Protein AF-A0A1Y5I0D6-F1 (afdb_monomer)

Organism: Oleispira antarctica (NCBI:txid188908)

Radius of gyration: 20.96 Å; Cα contacts (8 Å, |Δi|>4): 98; chains: 1; bounding box: 54×26×76 Å

Mean predicted aligned error: 6.93 Å

Nearest PDB structures (foldseek):
  7x0n-assembly1_A  TM=5.472E-01  e=2.172E+00  Acetivibrio thermocellus
  5zyo-assembly2_D  TM=4.426E-01  e=4.126E+00  Escherichia coli K-12
  3cg3-assembly1_A  TM=4.071E-01  e=2.993E+00  Pyrococcus horikoshii

InterPro domains:
  IPR006076 FAD dependent oxidoreductase [PF01266] (9-131)
  IPR036188 FAD/NAD(P)-binding domain superfamily [G3DSA:3.50.50.60] (10-106)
  IPR036188 FAD/NAD(P)-binding domain superfamily [SSF51905] (9-118)

Sequence (141 aa):
MKSNSSVSKVAIIGGGLVGRLLAWRLIKQHSNMDNGISFSVNVFEKGSLSPPSSQNDKAAAFTAAAMISPMSELVASELEIYQLGQTSLTLWPHWLEQLDCPQHYHQQGSLVLAHPNDIGELQQFQRDLNHKLSYKLNAQT

Solvent-accessible surface area (backbone atoms only — not comparable to full-atom values): 8968 Å² total; per-residue (Å²): 134,83,80,83,62,62,68,49,76,45,80,37,84,39,56,39,62,67,40,48,49,50,51,52,49,54,55,58,54,49,78,74,50,96,74,74,66,43,80,45,79,44,77,43,48,97,60,65,88,74,65,59,93,87,55,83,88,62,54,67,70,81,72,54,87,78,82,84,49,57,70,69,48,36,60,81,49,52,70,66,59,35,53,52,45,58,52,45,66,67,47,46,61,64,50,25,53,75,65,78,44,55,88,79,64,84,91,84,78,81,85,89,83,66,56,88,87,38,47,68,56,52,52,49,52,52,51,49,35,51,55,60,52,50,53,55,63,67,73,75,112

Secondary structure (DSSP, 8-state):
------EEEEEEE--SHHHHHHHHHHHHHHTT--SS-EEEEEEE-SS-SS--TT-S---GGGT------HHHHHHHS-HHHHHHHHHHHHHHHHHHHHTT-GGG-----------GGGHHHHHHHHHHHHHHHHHHHHT--

Foldseek 3Di:
DDPPQDEAEAEAEALDPVSVVVQVCVVVVVVVDPPSHHYDYHYDYPDDNDDDPPDPPDDVNVVDPPDDALLQVCLVDAVVVSVVSVVCVVCVCVVCVVVVHNVVDDDPHDDDDDDPVCVVVVVVSVVSSCVRVVVVVVVVD

Structure (mmCIF, N/CA/C/O backbone):
data_AF-A0A1Y5I0D6-F1
#
_entry.id   AF-A0A1Y5I0D6-F1
#
loop_
_atom_site.group_PDB
_atom_site.id
_atom_site.type_symbol
_atom_site.label_atom_id
_atom_site.label_alt_id
_atom_site.label_comp_id
_atom_site.label_asym_id
_atom_site.label_entity_id
_atom_site.label_seq_id
_atom_site.pdbx_PDB_ins_code
_atom_site.Cartn_x
_atom_site.Cartn_y
_atom_site.Cartn_z
_atom_site.occupancy
_atom_site.B_iso_or_equiv
_atom_site.auth_seq_id
_atom_site.auth_comp_id
_atom_site.auth_asym_id
_atom_site.auth_atom_id
_atom_site.pdbx_PDB_model_num
ATOM 1 N N . MET A 1 1 ? 9.593 -6.039 -45.942 1.00 38.25 1 MET A N 1
ATOM 2 C CA . MET A 1 1 ? 8.765 -5.043 -45.226 1.00 38.25 1 MET A CA 1
ATOM 3 C C . MET A 1 1 ? 9.236 -5.015 -43.779 1.00 38.25 1 MET A C 1
ATOM 5 O O . MET A 1 1 ? 9.119 -6.035 -43.118 1.00 38.25 1 MET A O 1
ATOM 9 N N . LYS A 1 2 ? 9.874 -3.933 -43.311 1.00 42.56 2 LYS A N 1
ATOM 10 C CA . LYS A 1 2 ? 10.240 -3.789 -41.891 1.00 42.56 2 LYS A CA 1
ATOM 11 C C . LYS A 1 2 ? 8.991 -3.299 -41.159 1.00 42.56 2 LYS A C 1
ATOM 13 O O . LYS A 1 2 ? 8.538 -2.195 -41.446 1.00 42.56 2 LYS A O 1
ATOM 18 N N . SER A 1 3 ? 8.403 -4.116 -40.288 1.00 53.47 3 SER A N 1
ATOM 19 C CA . SER A 1 3 ? 7.368 -3.638 -39.371 1.00 53.47 3 SER A CA 1
ATOM 20 C C . SER A 1 3 ? 8.017 -2.607 -38.448 1.00 53.47 3 SER A C 1
ATOM 22 O O . SER A 1 3 ? 8.933 -2.939 -37.697 1.00 53.47 3 SER A O 1
ATOM 24 N N . ASN A 1 4 ? 7.604 -1.344 -38.541 1.00 51.91 4 ASN A N 1
ATOM 25 C CA . ASN A 1 4 ? 7.997 -0.319 -37.578 1.00 51.91 4 ASN A CA 1
ATOM 26 C C . ASN A 1 4 ? 7.250 -0.594 -36.269 1.00 51.91 4 ASN A C 1
ATOM 28 O O . ASN A 1 4 ? 6.201 -0.011 -36.009 1.00 51.91 4 ASN A O 1
ATOM 32 N N . SER A 1 5 ? 7.767 -1.515 -35.462 1.00 61.25 5 SER A N 1
ATOM 33 C CA . SER A 1 5 ? 7.298 -1.716 -34.095 1.00 61.25 5 SER A CA 1
ATOM 34 C C . SER A 1 5 ? 7.753 -0.503 -33.280 1.00 61.25 5 SER A C 1
ATOM 36 O O . SER A 1 5 ? 8.945 -0.333 -33.017 1.00 61.25 5 SER A O 1
ATOM 38 N N . SER A 1 6 ? 6.836 0.402 -32.940 1.00 69.88 6 SER A N 1
ATOM 39 C CA . SER A 1 6 ? 7.161 1.571 -32.121 1.00 69.88 6 SER A CA 1
ATOM 40 C C . SER A 1 6 ? 7.402 1.133 -30.677 1.00 69.88 6 SER A C 1
ATOM 42 O O . SER A 1 6 ? 6.499 0.601 -30.029 1.00 69.88 6 SER A O 1
ATOM 44 N N . VAL A 1 7 ? 8.615 1.361 -30.167 1.00 80.00 7 VAL A N 1
ATOM 45 C CA . VAL A 1 7 ? 8.943 1.099 -28.762 1.00 80.00 7 VAL A CA 1
ATOM 46 C C . VAL A 1 7 ? 8.484 2.280 -27.910 1.00 80.00 7 VAL A C 1
ATOM 48 O O . VAL A 1 7 ? 9.046 3.373 -28.010 1.00 80.00 7 VAL A O 1
ATOM 51 N N . SER A 1 8 ? 7.504 2.058 -27.038 1.00 85.50 8 SER A N 1
ATOM 52 C CA . SER A 1 8 ? 7.074 3.039 -26.043 1.00 85.50 8 SER A CA 1
ATOM 53 C C . SER A 1 8 ? 8.038 3.035 -24.859 1.00 85.50 8 SER A C 1
ATOM 55 O O . SER A 1 8 ? 8.219 2.026 -24.176 1.00 85.50 8 SER A O 1
ATOM 57 N N . LYS A 1 9 ? 8.680 4.179 -24.612 1.00 91.44 9 LYS A N 1
ATOM 58 C CA . LYS A 1 9 ? 9.624 4.361 -23.504 1.00 91.44 9 LYS A CA 1
ATOM 59 C C . LYS A 1 9 ? 8.916 4.994 -22.311 1.00 91.44 9 LYS A C 1
ATOM 61 O O . LYS A 1 9 ? 8.333 6.065 -22.441 1.00 91.44 9 LYS A O 1
ATOM 66 N N . VAL A 1 10 ? 9.012 4.352 -21.152 1.00 94.00 10 VAL A N 1
ATOM 67 C CA . VAL A 1 10 ? 8.464 4.832 -19.880 1.00 94.00 10 VAL A CA 1
ATOM 68 C C . VAL A 1 10 ? 9.621 5.130 -18.935 1.00 94.00 10 VAL A C 1
ATOM 70 O O . VAL A 1 10 ? 10.460 4.265 -18.679 1.00 94.00 10 VAL A O 1
ATOM 73 N N . ALA A 1 11 ? 9.663 6.354 -18.416 1.00 96.81 11 ALA A N 1
ATOM 74 C CA . ALA A 1 11 ? 10.588 6.762 -17.367 1.00 96.81 11 ALA A CA 1
ATOM 75 C C . ALA A 1 11 ? 9.828 6.876 -16.040 1.00 96.81 11 ALA A C 1
ATOM 77 O O . ALA A 1 11 ? 8.842 7.604 -15.949 1.00 96.81 11 ALA A O 1
ATOM 78 N N . ILE A 1 12 ? 10.289 6.159 -15.020 1.00 97.25 12 ILE A N 1
ATOM 79 C CA . ILE A 1 12 ? 9.757 6.202 -13.657 1.00 97.25 12 ILE A CA 1
ATOM 80 C C . ILE A 1 12 ? 10.779 6.934 -12.797 1.00 97.25 12 ILE A C 1
ATOM 82 O O . ILE A 1 12 ? 11.923 6.497 -12.690 1.00 97.25 12 ILE A O 1
ATOM 86 N N . ILE A 1 13 ? 10.371 8.045 -12.189 1.00 96.62 13 ILE A N 1
ATOM 87 C CA . ILE A 1 13 ? 11.223 8.832 -11.297 1.00 96.62 13 ILE A CA 1
ATOM 88 C C . ILE A 1 13 ? 10.885 8.455 -9.852 1.00 96.62 13 ILE A C 1
ATOM 90 O O . ILE A 1 13 ? 9.768 8.680 -9.393 1.00 96.62 13 ILE A O 1
ATOM 94 N N . GLY A 1 14 ? 11.849 7.859 -9.157 1.00 94.12 14 GLY A N 1
ATOM 95 C CA . GLY A 1 14 ? 11.721 7.286 -7.820 1.00 94.12 14 GLY A CA 1
ATOM 96 C C . GLY A 1 14 ? 11.866 5.763 -7.840 1.00 94.12 14 GLY A C 1
ATOM 97 O O . GLY A 1 14 ? 10.994 5.042 -8.316 1.00 94.12 14 GLY A O 1
ATOM 98 N N . GLY A 1 15 ? 12.954 5.261 -7.259 1.00 93.50 15 GLY A N 1
ATOM 99 C CA . GLY A 1 15 ? 13.268 3.841 -7.092 1.00 93.50 15 GLY A CA 1
ATOM 100 C C . GLY A 1 15 ? 12.878 3.282 -5.723 1.00 93.50 15 GLY A C 1
ATOM 101 O O . GLY A 1 15 ? 13.496 2.326 -5.249 1.00 93.50 15 GLY A O 1
ATOM 102 N N . GLY A 1 16 ? 11.884 3.878 -5.061 1.00 93.00 16 GLY A N 1
ATOM 103 C CA . GLY A 1 16 ? 11.266 3.329 -3.851 1.00 93.00 16 GLY A CA 1
ATOM 104 C C . GLY A 1 16 ? 10.364 2.120 -4.141 1.00 93.00 16 GLY A C 1
ATOM 105 O O . GLY A 1 16 ? 10.324 1.612 -5.263 1.00 93.00 16 GLY A O 1
ATOM 106 N N . LEU A 1 17 ? 9.601 1.673 -3.137 1.00 93.19 17 LEU A N 1
ATOM 107 C CA . LEU A 1 17 ? 8.688 0.525 -3.263 1.00 93.19 17 LEU A CA 1
ATOM 108 C C . LEU A 1 17 ? 7.697 0.693 -4.427 1.00 93.19 17 LEU A C 1
ATOM 110 O O . LEU A 1 17 ? 7.633 -0.161 -5.306 1.00 93.19 17 LEU A O 1
ATOM 114 N N . VAL A 1 18 ? 6.980 1.821 -4.471 1.00 94.88 18 VAL A N 1
ATOM 115 C CA . VAL A 1 18 ? 5.955 2.090 -5.497 1.00 94.88 18 VAL A CA 1
ATOM 116 C C . VAL A 1 18 ? 6.552 2.105 -6.903 1.00 94.88 18 VAL A C 1
ATOM 118 O O . VAL A 1 18 ? 6.020 1.451 -7.794 1.00 94.88 18 VAL A O 1
ATOM 121 N N . GLY A 1 19 ? 7.677 2.796 -7.111 1.00 96.06 19 GLY A N 1
ATOM 122 C CA . GLY A 1 19 ? 8.308 2.888 -8.430 1.00 96.06 19 GLY A CA 1
ATOM 123 C C . GLY A 1 19 ? 8.802 1.539 -8.954 1.00 96.06 19 GLY A C 1
ATOM 124 O O . GLY A 1 19 ? 8.602 1.220 -10.126 1.00 96.06 19 GLY A O 1
ATOM 125 N N . ARG A 1 20 ? 9.370 0.697 -8.079 1.00 94.94 20 ARG A N 1
ATOM 126 C CA . ARG A 1 20 ? 9.780 -0.671 -8.444 1.00 94.94 20 ARG A CA 1
ATOM 127 C C . ARG A 1 20 ? 8.595 -1.565 -8.763 1.00 94.94 20 ARG A C 1
ATOM 129 O O . ARG A 1 20 ? 8.637 -2.277 -9.762 1.00 94.94 20 ARG A O 1
ATOM 136 N N . LEU A 1 21 ? 7.545 -1.515 -7.944 1.00 95.31 21 LEU A N 1
ATOM 137 C CA . LEU A 1 21 ? 6.331 -2.288 -8.192 1.00 95.31 21 LEU A CA 1
ATOM 138 C C . LEU A 1 21 ? 5.664 -1.853 -9.494 1.00 95.31 21 LEU A C 1
ATOM 140 O O . LEU A 1 21 ? 5.293 -2.710 -10.287 1.00 95.31 21 LEU A O 1
ATOM 144 N N . LEU A 1 22 ? 5.576 -0.550 -9.767 1.00 95.75 22 LEU A N 1
ATOM 145 C CA . LEU A 1 22 ? 5.041 -0.039 -11.026 1.00 95.75 22 LEU A CA 1
ATOM 146 C C . LEU A 1 22 ? 5.855 -0.545 -12.223 1.00 95.75 22 LEU A C 1
ATOM 148 O O . LEU A 1 22 ? 5.272 -1.047 -13.183 1.00 95.75 22 LEU A O 1
ATOM 152 N N . ALA A 1 23 ? 7.187 -0.469 -12.153 1.00 95.38 23 ALA A N 1
ATOM 153 C CA . ALA A 1 23 ? 8.061 -0.974 -13.208 1.00 95.38 23 ALA A CA 1
ATOM 154 C C . ALA A 1 23 ? 7.843 -2.473 -13.459 1.00 95.38 23 ALA A C 1
ATOM 156 O O . ALA A 1 23 ? 7.628 -2.894 -14.596 1.00 95.38 23 ALA A O 1
ATOM 157 N N . TRP A 1 24 ? 7.827 -3.265 -12.385 1.00 94.81 24 TRP A N 1
ATOM 158 C CA . TRP A 1 24 ? 7.562 -4.700 -12.434 1.00 94.81 24 TRP A CA 1
ATOM 159 C C . TRP A 1 24 ? 6.187 -5.014 -13.036 1.00 94.81 24 TRP A C 1
ATOM 161 O O . TRP A 1 24 ? 6.084 -5.853 -13.933 1.00 94.81 24 TRP A O 1
ATOM 171 N N . ARG A 1 25 ? 5.132 -4.310 -12.605 1.00 93.06 25 ARG A N 1
ATOM 172 C CA . ARG A 1 25 ? 3.768 -4.499 -13.118 1.00 93.06 25 ARG A CA 1
ATOM 173 C C . ARG A 1 25 ? 3.657 -4.144 -14.595 1.00 93.06 25 ARG A C 1
ATOM 175 O O . ARG A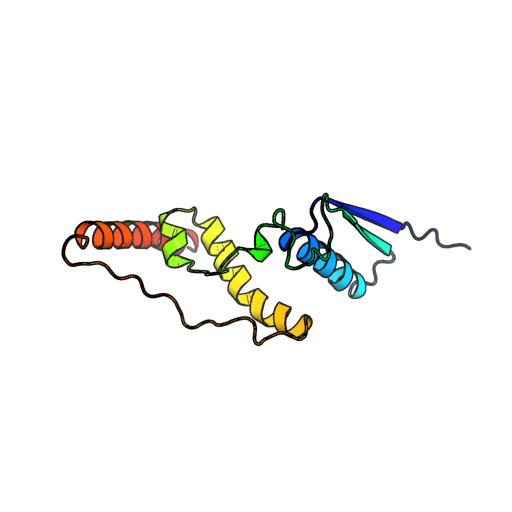 1 25 ? 3.037 -4.910 -15.327 1.00 93.06 25 ARG A O 1
ATOM 182 N N . LEU A 1 26 ? 4.262 -3.042 -15.041 1.00 91.69 26 LEU A N 1
ATOM 183 C CA . LEU A 1 26 ? 4.262 -2.646 -16.453 1.00 91.69 26 LEU A CA 1
ATOM 184 C C . LEU A 1 26 ? 4.939 -3.703 -17.328 1.00 91.69 26 LEU A C 1
ATOM 186 O O . LEU A 1 26 ? 4.363 -4.120 -18.328 1.00 91.69 26 LEU A O 1
ATOM 190 N N . ILE A 1 27 ? 6.118 -4.183 -16.922 1.00 90.94 27 ILE A N 1
ATOM 191 C CA . ILE A 1 27 ? 6.856 -5.214 -17.665 1.00 90.94 27 ILE A CA 1
ATOM 192 C C . ILE A 1 27 ? 6.053 -6.522 -17.716 1.00 90.94 27 ILE A C 1
ATOM 194 O O . ILE A 1 27 ? 5.882 -7.096 -18.789 1.00 90.94 27 ILE A O 1
ATOM 198 N N . LYS A 1 28 ? 5.510 -6.969 -16.576 1.00 88.25 28 LYS A N 1
ATOM 199 C CA . LYS A 1 28 ? 4.795 -8.249 -16.467 1.00 88.25 28 LYS A CA 1
ATOM 200 C C . LYS A 1 28 ? 3.422 -8.255 -17.140 1.00 88.25 28 LYS A C 1
ATOM 202 O O . LYS A 1 28 ? 2.999 -9.275 -17.667 1.00 88.25 28 LYS A O 1
ATOM 207 N N . GLN A 1 29 ? 2.684 -7.148 -17.100 1.00 82.00 29 GLN A N 1
ATOM 208 C CA . GLN A 1 29 ? 1.416 -7.042 -17.832 1.00 82.00 29 GLN A CA 1
ATOM 209 C C . GLN A 1 29 ? 1.668 -6.966 -19.335 1.00 82.00 29 GLN A C 1
ATOM 211 O O . GLN A 1 29 ? 0.955 -7.605 -20.103 1.00 82.00 29 GLN A O 1
ATOM 216 N N . HIS A 1 30 ? 2.710 -6.242 -19.747 1.00 81.62 30 HIS A N 1
ATOM 217 C CA . HIS A 1 30 ? 3.059 -6.136 -21.152 1.00 81.62 30 HIS A CA 1
ATOM 218 C C . HIS A 1 30 ? 3.502 -7.474 -21.756 1.00 81.62 30 HIS A C 1
ATOM 220 O O . HIS A 1 30 ? 3.051 -7.804 -22.848 1.00 81.62 30 HIS A O 1
ATOM 226 N N . SER A 1 31 ? 4.295 -8.284 -21.043 1.00 74.19 31 SER A N 1
ATOM 227 C CA . SER A 1 31 ? 4.689 -9.618 -21.527 1.00 74.19 31 SER A CA 1
ATOM 228 C C . SER A 1 31 ? 3.503 -10.547 -21.810 1.00 74.19 31 SER A C 1
ATOM 230 O O . SER A 1 31 ? 3.654 -11.522 -22.537 1.00 74.19 31 SER A O 1
ATOM 232 N N . ASN A 1 32 ? 2.329 -10.248 -21.246 1.00 70.31 32 ASN A N 1
ATOM 233 C CA . ASN A 1 32 ? 1.108 -11.032 -21.409 1.00 70.31 32 ASN A CA 1
ATOM 234 C C . ASN A 1 32 ? 0.166 -10.462 -22.488 1.00 70.31 32 ASN A C 1
ATOM 236 O O . ASN A 1 32 ? -0.913 -11.012 -22.696 1.00 70.31 32 ASN A O 1
ATOM 240 N N . MET A 1 33 ? 0.533 -9.358 -23.148 1.00 69.94 33 MET A N 1
ATOM 241 C CA . MET A 1 33 ? -0.268 -8.703 -24.184 1.00 69.94 33 MET A CA 1
ATOM 242 C C . MET A 1 33 ? 0.423 -8.817 -25.545 1.00 69.94 33 MET A C 1
ATOM 244 O O . MET A 1 33 ? 1.428 -8.155 -25.787 1.00 69.94 33 MET A O 1
ATOM 248 N N . ASP A 1 34 ? -0.157 -9.591 -26.463 1.00 71.38 34 ASP A N 1
ATOM 249 C CA . ASP A 1 34 ? 0.265 -9.616 -27.869 1.00 71.38 34 ASP A CA 1
ATOM 250 C C . ASP A 1 34 ? -0.510 -8.557 -28.669 1.00 71.38 34 ASP A C 1
ATOM 252 O O . ASP A 1 34 ? -1.500 -8.837 -29.343 1.00 71.38 34 ASP A O 1
ATOM 256 N N . ASN A 1 35 ? -0.122 -7.291 -28.500 1.00 75.06 35 ASN A N 1
ATOM 257 C CA . ASN A 1 35 ? -0.738 -6.147 -29.184 1.00 75.06 35 ASN A CA 1
ATOM 258 C C . ASN A 1 35 ? 0.215 -5.440 -30.165 1.00 75.06 35 ASN A C 1
ATOM 260 O O . ASN A 1 35 ? -0.091 -4.348 -30.643 1.00 75.06 35 ASN A O 1
ATOM 264 N N . GLY A 1 36 ? 1.376 -6.041 -30.455 1.00 73.19 36 GLY A N 1
ATOM 265 C CA . GLY A 1 36 ? 2.386 -5.504 -31.374 1.00 73.19 36 GLY A CA 1
ATOM 266 C C . GLY A 1 36 ? 3.133 -4.252 -30.888 1.00 73.19 36 GLY A C 1
ATOM 267 O O . GLY A 1 36 ? 3.974 -3.723 -31.617 1.00 73.19 36 GLY A O 1
ATOM 268 N N . ILE A 1 37 ? 2.859 -3.770 -29.673 1.00 74.62 37 ILE A N 1
ATOM 269 C CA . ILE A 1 37 ? 3.586 -2.665 -29.035 1.00 74.62 37 ILE A CA 1
ATOM 270 C C . ILE A 1 37 ? 4.763 -3.264 -28.260 1.00 74.62 37 ILE A C 1
ATOM 272 O O . ILE A 1 37 ? 4.670 -4.378 -27.769 1.00 74.62 37 ILE A O 1
ATOM 276 N N . SER A 1 38 ? 5.887 -2.562 -28.141 1.00 79.75 38 SER A N 1
ATOM 277 C CA . SER A 1 38 ? 6.984 -2.971 -27.251 1.00 79.75 38 SER A CA 1
ATOM 278 C C . SER A 1 38 ? 7.238 -1.885 -26.218 1.00 79.75 38 SER A C 1
ATOM 280 O O . SER A 1 38 ? 7.279 -0.708 -26.571 1.00 79.75 38 SER A O 1
ATOM 282 N N . PHE A 1 39 ? 7.430 -2.255 -24.953 1.00 85.00 39 PHE A N 1
ATOM 283 C CA . PHE A 1 39 ? 7.724 -1.300 -23.880 1.00 85.00 39 PHE A CA 1
ATOM 284 C C . PHE A 1 39 ? 9.179 -1.380 -23.413 1.00 85.00 39 PHE A C 1
ATOM 286 O O . PHE A 1 39 ? 9.750 -2.456 -23.268 1.00 85.00 39 PHE A O 1
ATOM 293 N N . SER A 1 40 ? 9.762 -0.221 -23.110 1.00 90.50 40 SER A N 1
ATOM 294 C CA . SER A 1 40 ? 11.027 -0.099 -22.384 1.00 90.50 40 SER A CA 1
ATOM 295 C C . SER A 1 40 ? 10.794 0.746 -21.139 1.00 90.50 40 SER A C 1
ATOM 297 O O . SER A 1 40 ? 10.427 1.916 -21.244 1.00 90.50 40 SER A O 1
ATOM 299 N N . VAL A 1 41 ? 10.987 0.154 -19.961 1.00 94.62 41 VAL A N 1
ATOM 300 C CA . VAL A 1 41 ? 10.779 0.819 -18.669 1.00 94.62 41 VAL A CA 1
ATOM 301 C C . VAL A 1 41 ? 12.130 1.111 -18.029 1.00 94.62 41 VAL A C 1
ATOM 303 O O . VAL A 1 41 ? 12.943 0.207 -17.864 1.00 94.62 41 VAL A O 1
ATOM 306 N N . ASN A 1 42 ? 12.362 2.368 -17.657 1.00 95.69 42 ASN A N 1
ATOM 307 C CA . ASN A 1 42 ? 13.580 2.818 -16.988 1.00 95.69 42 ASN A CA 1
ATOM 308 C C . ASN A 1 42 ? 13.208 3.462 -15.651 1.00 95.69 42 ASN A C 1
ATOM 310 O O . ASN A 1 42 ? 12.354 4.346 -15.616 1.00 95.69 42 ASN A O 1
ATOM 314 N N . VAL A 1 43 ? 13.844 3.026 -14.562 1.00 96.38 43 VAL A N 1
ATOM 315 C CA . VAL A 1 43 ? 13.642 3.584 -13.217 1.00 96.38 43 VAL A CA 1
ATOM 316 C C . VAL A 1 43 ? 14.851 4.434 -12.850 1.00 96.38 43 VAL A C 1
ATOM 318 O O . VAL A 1 43 ? 15.981 3.953 -12.890 1.00 96.38 43 VAL A O 1
ATOM 321 N N . PHE A 1 44 ? 14.605 5.681 -12.469 1.00 95.44 44 PHE A N 1
ATOM 322 C CA . PHE A 1 44 ? 15.617 6.637 -12.041 1.00 95.44 44 PHE A CA 1
ATOM 323 C C . PHE A 1 44 ? 15.456 6.901 -10.548 1.00 95.44 44 PHE A C 1
ATOM 325 O O . PHE A 1 44 ? 14.363 7.211 -10.086 1.00 95.44 44 PHE A O 1
ATOM 332 N N . GLU A 1 45 ? 16.539 6.795 -9.792 1.00 92.56 45 GLU A N 1
ATOM 333 C CA . GLU A 1 45 ? 16.578 7.083 -8.359 1.00 92.56 45 GLU A CA 1
ATOM 334 C C . GLU A 1 45 ? 17.698 8.090 -8.100 1.00 92.56 45 GLU A C 1
ATOM 336 O O . GLU A 1 45 ? 18.741 8.035 -8.750 1.00 92.56 45 GLU A O 1
ATOM 341 N N . LYS A 1 46 ? 17.466 9.036 -7.185 1.00 91.06 46 LYS A N 1
ATOM 342 C CA . LYS A 1 46 ? 18.481 10.014 -6.783 1.00 91.06 46 LYS A CA 1
ATOM 343 C C . LYS A 1 46 ? 19.631 9.312 -6.058 1.00 91.06 46 LYS A C 1
ATOM 345 O O . LYS A 1 46 ? 20.789 9.669 -6.259 1.00 91.06 46 LYS A O 1
ATOM 350 N N . GLY A 1 47 ? 19.297 8.358 -5.188 1.00 86.00 47 GLY A N 1
ATOM 351 C CA . GLY A 1 47 ? 20.256 7.504 -4.493 1.00 86.00 47 GLY A CA 1
ATOM 352 C C . GLY A 1 47 ? 20.602 6.222 -5.256 1.00 86.00 47 GLY A C 1
ATOM 353 O O . GLY A 1 47 ? 20.304 6.049 -6.435 1.00 86.00 47 GLY A O 1
ATOM 354 N N . SER A 1 48 ? 21.219 5.274 -4.550 1.00 87.56 48 SER A N 1
ATOM 355 C CA . SER A 1 48 ? 21.423 3.922 -5.072 1.00 87.56 48 SER A CA 1
ATOM 356 C C . SER A 1 48 ? 20.112 3.132 -5.070 1.00 87.56 48 SER A C 1
ATOM 358 O O . SER A 1 48 ? 19.365 3.158 -4.091 1.00 87.56 48 SER A O 1
ATOM 360 N N . LEU A 1 49 ? 19.866 2.352 -6.129 1.00 87.62 49 LEU A N 1
ATOM 361 C CA . LEU A 1 49 ? 18.789 1.355 -6.146 1.00 87.62 49 LEU A CA 1
ATOM 362 C C . LEU A 1 49 ? 19.075 0.162 -5.215 1.00 87.62 49 LEU A C 1
ATOM 364 O O . LEU A 1 49 ? 18.150 -0.573 -4.872 1.00 87.62 49 LEU A O 1
ATOM 368 N N . SER A 1 50 ? 20.318 -0.019 -4.789 1.00 86.88 50 SER A N 1
ATOM 369 C CA . SER A 1 50 ? 20.730 -1.025 -3.812 1.00 86.88 50 SER A CA 1
ATOM 370 C C . SER A 1 50 ? 21.615 -0.330 -2.779 1.00 86.88 50 SER A C 1
ATOM 372 O O . SER A 1 50 ? 22.840 -0.464 -2.827 1.00 86.88 50 SER A O 1
ATOM 374 N N . PRO A 1 51 ? 21.030 0.519 -1.913 1.00 85.69 51 PRO A N 1
ATOM 375 C CA . PRO A 1 51 ? 21.810 1.270 -0.943 1.00 85.69 51 PRO A CA 1
ATOM 376 C C . PRO A 1 51 ? 22.421 0.301 0.083 1.00 85.69 51 PRO A C 1
ATOM 378 O O . PRO A 1 51 ? 21.728 -0.617 0.536 1.00 85.69 51 PRO A O 1
ATOM 381 N N . PRO A 1 52 ? 23.697 0.473 0.472 1.00 86.19 52 PRO A N 1
ATOM 382 C CA . PRO A 1 52 ? 24.303 -0.343 1.514 1.00 86.19 52 PRO A CA 1
ATOM 383 C C . PRO A 1 52 ? 23.592 -0.131 2.856 1.00 86.19 52 PRO A C 1
ATOM 385 O O . PRO A 1 52 ? 22.933 0.887 3.095 1.00 86.19 52 PRO A O 1
ATOM 388 N N . SER A 1 53 ? 23.748 -1.088 3.773 1.00 82.38 53 SER A N 1
ATOM 389 C CA . SER A 1 53 ? 23.139 -1.016 5.106 1.00 82.38 53 SER A CA 1
ATOM 390 C C . SER A 1 53 ? 23.553 0.242 5.880 1.00 82.38 53 SER A C 1
ATOM 392 O O . SER A 1 53 ? 22.720 0.780 6.606 1.00 82.38 53 SER A O 1
ATOM 394 N N . SER A 1 54 ? 24.773 0.738 5.656 1.00 84.75 54 SER A N 1
ATOM 395 C CA . SER A 1 54 ? 25.369 1.921 6.289 1.00 84.75 54 SER A CA 1
ATOM 396 C C . SER A 1 54 ? 24.887 3.277 5.758 1.00 84.75 54 SER A C 1
ATOM 398 O O . SER A 1 54 ? 25.211 4.301 6.353 1.00 84.75 54 SER A O 1
ATOM 400 N N . GLN A 1 55 ? 24.151 3.327 4.644 1.00 83.31 55 GLN A N 1
ATOM 401 C CA . GLN A 1 55 ? 23.656 4.591 4.091 1.00 83.31 55 GLN A CA 1
ATOM 402 C C . GLN A 1 55 ? 22.468 5.108 4.914 1.00 83.31 55 GLN A C 1
ATOM 404 O O . GLN A 1 55 ? 21.528 4.362 5.143 1.00 83.31 55 GLN A O 1
ATOM 409 N N . ASN A 1 56 ? 22.458 6.382 5.310 1.00 77.88 56 ASN A N 1
ATOM 410 C CA . ASN A 1 56 ? 21.353 6.945 6.103 1.00 77.88 56 ASN A CA 1
ATOM 411 C C . ASN A 1 56 ? 20.178 7.437 5.238 1.00 77.88 56 ASN A C 1
ATOM 413 O O . ASN A 1 56 ? 19.020 7.267 5.611 1.00 77.88 56 ASN A O 1
ATOM 417 N N . ASP A 1 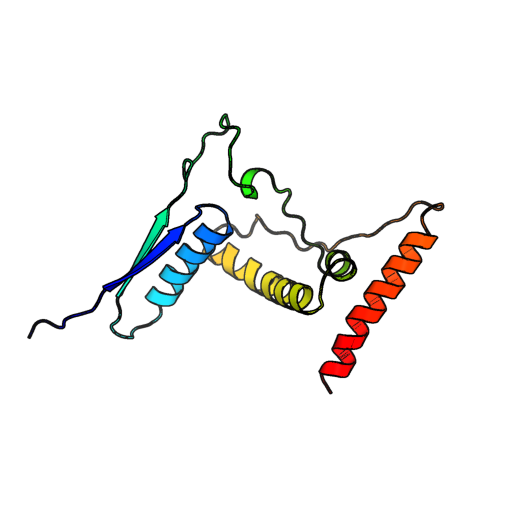57 ? 20.461 7.957 4.043 1.00 78.62 57 ASP A N 1
ATOM 418 C CA . ASP A 1 57 ? 19.445 8.493 3.130 1.00 78.62 57 ASP A CA 1
ATOM 419 C C . ASP A 1 57 ? 18.870 7.382 2.236 1.00 78.62 57 ASP A C 1
ATOM 421 O O . ASP A 1 57 ? 19.187 7.289 1.045 1.00 78.62 57 ASP A O 1
ATOM 425 N N . LYS A 1 58 ? 18.072 6.480 2.820 1.00 83.31 58 LYS A N 1
ATOM 426 C CA . LYS A 1 58 ? 17.351 5.421 2.086 1.00 83.31 58 LYS A CA 1
ATOM 427 C C . LYS A 1 58 ? 15.901 5.824 1.820 1.00 83.31 58 LYS A C 1
ATOM 429 O O . LYS A 1 58 ? 15.327 6.653 2.520 1.00 83.31 58 LYS A O 1
ATOM 434 N N . ALA A 1 59 ? 15.282 5.195 0.820 1.00 87.69 59 ALA A N 1
ATOM 435 C CA . ALA A 1 59 ? 13.852 5.358 0.568 1.00 87.69 59 ALA A CA 1
ATOM 436 C C . ALA A 1 59 ? 13.020 4.927 1.792 1.00 87.69 59 ALA A C 1
ATOM 438 O O . ALA A 1 59 ? 13.393 3.985 2.490 1.00 87.69 59 ALA A O 1
ATOM 439 N N . ALA A 1 60 ? 11.852 5.545 1.992 1.00 89.81 60 ALA A N 1
ATOM 440 C CA . ALA A 1 60 ? 10.976 5.295 3.146 1.00 89.81 60 ALA A CA 1
ATOM 441 C C . ALA A 1 60 ? 10.655 3.804 3.382 1.00 89.81 60 ALA A C 1
ATOM 443 O O . ALA A 1 60 ? 10.513 3.368 4.521 1.00 89.81 60 ALA A O 1
ATOM 444 N N . ALA A 1 61 ? 10.614 3.005 2.313 1.00 88.56 61 ALA A N 1
ATOM 445 C CA . ALA A 1 61 ? 10.379 1.564 2.377 1.00 88.56 61 ALA A CA 1
ATOM 446 C C . ALA A 1 61 ? 11.422 0.783 3.202 1.00 88.56 61 ALA A C 1
ATOM 448 O O . ALA A 1 61 ? 11.103 -0.291 3.691 1.00 88.56 61 ALA A O 1
ATOM 449 N N . PHE A 1 62 ? 12.643 1.303 3.375 1.00 87.12 62 PHE A N 1
ATOM 450 C CA . PHE A 1 62 ? 13.677 0.665 4.204 1.00 87.12 62 PHE A CA 1
ATOM 451 C C . PHE A 1 62 ? 13.493 0.913 5.708 1.00 87.12 62 PHE A C 1
ATOM 453 O O . PHE A 1 62 ? 14.113 0.219 6.509 1.00 87.12 62 PHE A O 1
ATOM 460 N N . THR A 1 63 ? 12.673 1.898 6.082 1.00 87.19 63 THR A N 1
ATOM 461 C CA . THR A 1 63 ? 12.424 2.288 7.481 1.00 87.19 63 THR A CA 1
ATOM 462 C C . THR A 1 63 ? 11.011 1.919 7.931 1.00 87.19 63 THR A C 1
ATOM 464 O O . THR A 1 63 ? 10.757 1.769 9.123 1.00 87.19 63 THR A O 1
ATOM 467 N N . ALA A 1 64 ? 10.073 1.784 6.992 1.00 86.81 64 ALA A N 1
ATOM 468 C CA . ALA A 1 64 ? 8.686 1.474 7.294 1.00 86.81 64 ALA A CA 1
ATOM 469 C C . ALA A 1 64 ? 8.545 0.111 7.992 1.00 86.81 64 ALA A C 1
ATOM 471 O O . ALA A 1 64 ? 9.020 -0.904 7.493 1.00 86.81 64 ALA A O 1
ATOM 472 N N . ALA A 1 65 ? 7.796 0.082 9.097 1.00 87.94 65 ALA A N 1
ATOM 473 C CA . ALA A 1 65 ? 7.385 -1.161 9.754 1.00 87.94 65 ALA A CA 1
ATOM 474 C C . ALA A 1 65 ? 6.343 -1.958 8.938 1.00 87.94 65 ALA A C 1
ATOM 476 O O . ALA A 1 65 ? 6.094 -3.120 9.235 1.00 87.94 65 ALA A O 1
ATOM 477 N N . ALA A 1 66 ? 5.740 -1.325 7.920 1.00 88.69 66 ALA A N 1
ATOM 478 C CA . ALA A 1 66 ? 4.783 -1.921 6.983 1.00 88.69 66 ALA A CA 1
ATOM 479 C C . ALA A 1 66 ? 3.522 -2.536 7.632 1.00 88.69 66 ALA A C 1
ATOM 481 O O . ALA A 1 66 ? 2.958 -3.496 7.110 1.00 88.69 66 ALA A O 1
ATOM 482 N N . MET A 1 67 ? 3.050 -1.968 8.749 1.00 93.06 67 MET A N 1
ATOM 483 C CA . MET A 1 67 ? 1.755 -2.333 9.333 1.00 93.06 67 MET A CA 1
ATOM 484 C C . MET A 1 67 ? 0.609 -1.800 8.465 1.00 93.06 67 MET A C 1
ATOM 486 O O . MET A 1 67 ? 0.660 -0.655 8.022 1.00 93.06 67 MET A O 1
ATOM 490 N N . ILE A 1 68 ? -0.422 -2.622 8.263 1.00 92.06 68 ILE A N 1
ATOM 491 C CA . ILE A 1 68 ? -1.630 -2.267 7.511 1.00 92.06 68 ILE A CA 1
ATOM 492 C C . ILE A 1 68 ? -2.841 -2.573 8.397 1.00 92.06 68 ILE A C 1
ATOM 494 O O . ILE A 1 68 ? -3.047 -3.728 8.769 1.00 92.06 68 ILE A O 1
ATOM 498 N N . SER A 1 69 ? -3.633 -1.554 8.738 1.00 94.19 69 SER A N 1
ATOM 499 C CA . SER A 1 69 ? -4.860 -1.685 9.539 1.00 94.19 69 SER A CA 1
ATOM 500 C C . SER A 1 69 ? -5.977 -0.842 8.913 1.00 94.19 69 SER A C 1
ATOM 502 O O . SER A 1 69 ? -6.242 0.275 9.369 1.00 94.19 69 SER A O 1
ATOM 504 N N . PRO A 1 70 ? -6.680 -1.360 7.884 1.00 93.06 70 PRO A N 1
ATOM 505 C CA . PRO A 1 70 ? -7.627 -0.563 7.101 1.00 93.06 70 PRO A CA 1
ATOM 506 C C . PRO A 1 70 ? -8.748 0.053 7.940 1.00 93.06 70 PRO A C 1
ATOM 508 O O . PRO A 1 70 ? -9.204 1.155 7.657 1.00 93.06 70 PRO A O 1
ATOM 511 N N . MET A 1 71 ? -9.190 -0.644 8.991 1.00 92.62 71 MET A N 1
ATOM 512 C CA . MET A 1 71 ? -10.238 -0.143 9.884 1.00 92.62 71 MET A CA 1
ATOM 513 C C . MET A 1 71 ? -9.745 1.026 10.738 1.00 92.62 71 MET A C 1
ATOM 515 O O . MET A 1 71 ? -10.469 1.999 10.919 1.00 92.62 71 MET A O 1
ATOM 519 N N . SER A 1 72 ? -8.509 0.960 11.241 1.00 93.88 72 SER A N 1
ATOM 520 C CA . SER A 1 72 ? -7.913 2.068 11.994 1.00 93.88 72 SER A CA 1
ATOM 521 C C . SER A 1 72 ? -7.609 3.260 11.093 1.00 93.88 72 SER A C 1
ATOM 523 O O . SER A 1 72 ? -7.882 4.398 11.464 1.00 93.88 72 SER A O 1
ATOM 525 N N . GLU A 1 73 ? -7.096 2.999 9.893 1.00 94.31 73 GLU A N 1
ATOM 526 C CA . GLU A 1 73 ? -6.789 4.020 8.892 1.00 94.31 73 GLU A CA 1
ATOM 527 C C . GLU A 1 73 ? -8.052 4.741 8.409 1.00 94.31 73 GLU A C 1
ATOM 529 O O . GLU A 1 73 ? -8.028 5.961 8.244 1.00 94.31 73 GLU A O 1
ATOM 534 N N . LEU A 1 74 ? -9.176 4.029 8.240 1.00 95.12 74 LEU A N 1
ATOM 535 C CA . LEU A 1 74 ? -10.447 4.614 7.800 1.00 95.12 74 LEU A CA 1
ATOM 536 C C . LEU A 1 74 ? -10.929 5.722 8.741 1.00 95.12 74 LEU A C 1
ATOM 538 O O . LEU A 1 74 ? -11.502 6.705 8.282 1.00 95.12 74 LEU A O 1
ATOM 542 N N . VAL A 1 75 ? -10.668 5.642 10.047 1.00 94.19 75 VAL A N 1
ATOM 543 C CA . VAL A 1 75 ? -11.056 6.721 10.972 1.00 94.19 75 VAL A CA 1
ATOM 544 C C . VAL A 1 75 ? -10.365 8.041 10.611 1.00 94.19 75 VAL A C 1
ATOM 546 O O . VAL A 1 75 ? -11.008 9.089 10.644 1.00 94.19 75 VAL A O 1
ATOM 549 N N . ALA A 1 76 ? -9.125 7.991 10.123 1.00 91.69 76 ALA A N 1
ATOM 550 C CA . ALA A 1 76 ? -8.343 9.158 9.715 1.00 91.69 76 ALA A CA 1
ATOM 551 C C . ALA A 1 76 ? -8.375 9.464 8.202 1.00 91.69 76 ALA A C 1
ATOM 553 O O . ALA A 1 76 ? -7.767 10.442 7.779 1.00 91.69 76 ALA A O 1
ATOM 554 N N . SER A 1 77 ? -9.065 8.657 7.390 1.00 93.31 77 SER A N 1
ATOM 555 C CA . SER A 1 77 ? -9.046 8.765 5.922 1.00 93.31 77 SER A CA 1
ATOM 556 C C . SER A 1 77 ? -10.432 8.650 5.282 1.00 93.31 77 SER A C 1
ATOM 558 O O . SER A 1 77 ? -11.457 8.503 5.951 1.00 93.31 77 SER A O 1
ATOM 560 N N . GLU A 1 78 ? -10.472 8.778 3.968 1.00 91.75 78 GLU A N 1
ATOM 561 C CA . GLU A 1 78 ? -11.649 8.704 3.122 1.00 91.75 78 GLU A CA 1
ATOM 562 C C . GLU A 1 78 ? -11.999 7.249 2.779 1.00 91.75 78 GLU A C 1
ATOM 564 O O . GLU A 1 78 ? -11.159 6.341 2.812 1.00 91.75 78 GLU A O 1
ATOM 569 N N . LEU A 1 79 ? -13.265 7.007 2.429 1.00 92.12 79 LEU A N 1
ATOM 570 C CA . LEU A 1 79 ? -13.753 5.655 2.152 1.00 92.12 79 LEU A CA 1
ATOM 571 C C . LEU A 1 79 ? -13.056 5.035 0.930 1.00 92.12 79 LEU A C 1
ATOM 573 O O . LEU A 1 79 ? -12.839 3.824 0.888 1.00 92.12 79 LEU A O 1
ATOM 577 N N . GLU A 1 80 ? -12.668 5.854 -0.041 1.00 92.12 80 GLU A N 1
ATOM 578 C CA . GLU A 1 80 ? -11.940 5.461 -1.243 1.00 92.12 80 GLU A CA 1
ATOM 579 C C . GLU A 1 80 ? -10.563 4.878 -0.900 1.00 92.12 80 GLU A C 1
ATOM 581 O O . GLU A 1 80 ? -10.168 3.861 -1.471 1.00 92.12 80 GLU A O 1
ATOM 586 N N . ILE A 1 81 ? -9.852 5.459 0.075 1.00 92.94 81 ILE A N 1
ATOM 587 C CA . ILE A 1 81 ? -8.555 4.941 0.539 1.00 92.94 81 ILE A CA 1
ATOM 588 C C . IL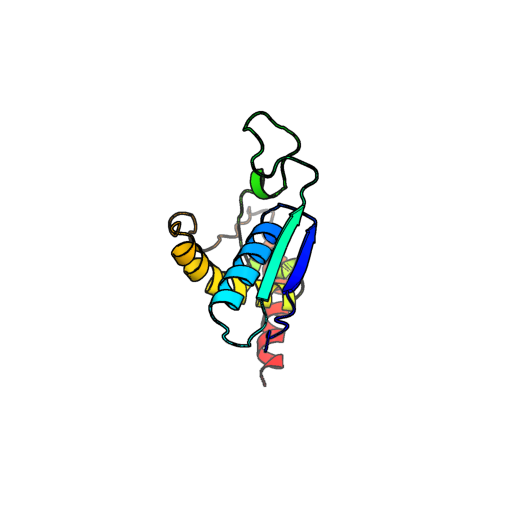E A 1 81 ? -8.746 3.563 1.168 1.00 92.94 81 ILE A C 1
ATOM 590 O O . ILE A 1 81 ? -8.017 2.625 0.841 1.00 92.94 81 ILE A O 1
ATOM 594 N N . TYR A 1 82 ? -9.780 3.400 1.993 1.00 93.88 82 TYR A N 1
ATOM 595 C CA . TYR A 1 82 ? -10.140 2.098 2.546 1.00 93.88 82 TYR A CA 1
ATOM 596 C C . TYR A 1 82 ? -10.465 1.071 1.449 1.00 93.88 82 TYR A C 1
ATOM 598 O O . TYR A 1 82 ? -9.979 -0.056 1.499 1.00 93.88 82 TYR A O 1
ATOM 606 N N . GLN A 1 83 ? -11.237 1.439 0.423 1.00 93.31 83 GLN A N 1
ATOM 607 C CA . GLN A 1 83 ? -11.563 0.544 -0.696 1.00 93.31 83 GLN A CA 1
ATOM 608 C C . GLN A 1 83 ? -10.317 0.127 -1.494 1.00 93.31 83 GLN A C 1
ATOM 610 O O . GLN A 1 83 ? -10.160 -1.054 -1.833 1.00 93.31 83 GLN A O 1
ATOM 615 N N . LEU A 1 84 ? -9.408 1.070 -1.756 1.00 93.56 84 LEU A N 1
ATOM 616 C CA .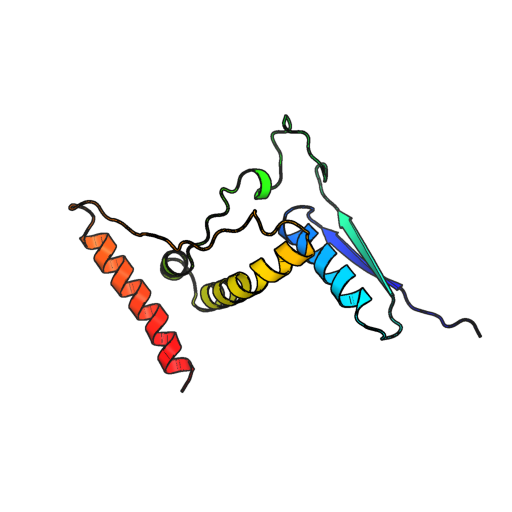 LEU A 1 84 ? -8.111 0.791 -2.372 1.00 93.56 84 LEU A CA 1
ATOM 617 C C . LEU A 1 84 ? -7.265 -0.133 -1.489 1.00 93.56 84 LEU A C 1
ATOM 619 O O . LEU A 1 84 ? -6.663 -1.078 -2.001 1.00 93.56 84 LEU A O 1
ATOM 623 N N . GLY A 1 85 ? -7.271 0.079 -0.172 1.00 93.06 85 GLY A N 1
ATOM 624 C CA . GLY A 1 85 ? -6.618 -0.783 0.812 1.00 93.06 85 GLY A CA 1
ATOM 625 C C . GLY A 1 85 ? -7.161 -2.213 0.785 1.00 93.06 85 GLY A C 1
ATOM 626 O O . GLY A 1 85 ? -6.393 -3.158 0.632 1.00 93.06 85 GLY A O 1
ATOM 627 N N . GLN A 1 86 ? -8.485 -2.388 0.819 1.00 93.69 86 GLN A N 1
ATOM 628 C CA . GLN A 1 86 ? -9.136 -3.705 0.744 1.00 93.69 86 GLN A CA 1
ATOM 629 C C . GLN A 1 86 ? -8.812 -4.441 -0.565 1.00 93.69 86 GLN A C 1
ATOM 631 O O . GLN A 1 86 ? -8.528 -5.642 -0.567 1.00 93.69 86 GLN A O 1
ATOM 636 N N . THR A 1 87 ? -8.808 -3.713 -1.684 1.00 94.94 87 THR A N 1
ATOM 637 C CA . THR A 1 87 ? -8.401 -4.263 -2.984 1.00 94.94 87 THR A CA 1
ATOM 638 C C . THR A 1 87 ? -6.933 -4.688 -2.951 1.00 94.94 87 THR A C 1
ATOM 640 O O . THR A 1 87 ? -6.589 -5.791 -3.376 1.00 94.94 87 THR A O 1
ATOM 643 N N . SER A 1 88 ? -6.067 -3.850 -2.379 1.00 93.94 88 SER A N 1
ATOM 644 C CA . SER A 1 88 ? -4.634 -4.124 -2.250 1.00 93.94 88 SER A CA 1
ATOM 645 C C . SER A 1 88 ? -4.361 -5.352 -1.384 1.00 93.94 88 SER A C 1
ATOM 647 O O . SER A 1 88 ? -3.556 -6.187 -1.782 1.00 93.94 88 SER A O 1
ATOM 649 N N . LEU A 1 89 ? -5.075 -5.527 -0.266 1.00 94.00 89 LEU A N 1
ATOM 650 C CA . LEU A 1 89 ? -4.960 -6.714 0.592 1.00 94.00 89 LEU A CA 1
ATOM 651 C C . LEU A 1 89 ? -5.310 -8.011 -0.146 1.00 94.00 89 LEU A C 1
ATOM 653 O O . LEU A 1 89 ? -4.712 -9.047 0.119 1.00 94.00 89 LEU A O 1
ATOM 657 N N . THR A 1 90 ? -6.229 -7.955 -1.112 1.00 94.44 90 THR A N 1
ATOM 658 C CA . THR A 1 90 ? -6.568 -9.118 -1.949 1.00 94.44 90 THR A CA 1
ATOM 659 C C . THR A 1 90 ? -5.481 -9.398 -2.996 1.00 94.44 90 THR A C 1
ATOM 661 O O . THR A 1 90 ? -5.163 -10.549 -3.295 1.00 94.44 90 THR A O 1
ATOM 664 N N . LEU A 1 91 ? -4.884 -8.347 -3.563 1.00 94.31 91 LEU A N 1
ATOM 665 C CA . LEU A 1 91 ? -3.847 -8.459 -4.594 1.00 94.31 91 LEU A CA 1
ATOM 666 C C . LEU A 1 91 ? -2.485 -8.884 -4.034 1.00 94.31 91 LEU A C 1
ATOM 668 O O . LEU A 1 91 ? -1.746 -9.601 -4.707 1.00 94.31 91 LEU A O 1
ATOM 672 N N . TRP A 1 92 ? -2.146 -8.436 -2.827 1.00 94.75 92 TRP A N 1
ATOM 673 C CA . TRP A 1 92 ? -0.796 -8.536 -2.282 1.00 94.75 92 TRP A CA 1
ATOM 674 C C . TRP A 1 92 ? -0.270 -9.975 -2.145 1.00 94.75 92 TRP A C 1
ATOM 676 O O . TRP A 1 92 ? 0.842 -10.218 -2.617 1.00 94.75 92 TRP A O 1
ATOM 686 N N . PRO A 1 93 ? -1.040 -10.958 -1.626 1.00 94.88 93 PRO A N 1
ATOM 687 C CA . PRO A 1 93 ? -0.592 -12.352 -1.572 1.00 94.88 93 PRO A CA 1
ATOM 688 C C . PRO A 1 93 ? -0.209 -12.904 -2.951 1.00 94.88 93 PRO A C 1
ATOM 690 O O . PRO A 1 93 ? 0.877 -13.453 -3.120 1.00 94.88 93 PRO A O 1
ATOM 693 N N . HIS A 1 94 ? -1.038 -12.646 -3.968 1.00 94.81 94 HIS A N 1
ATOM 694 C CA . HIS A 1 94 ? -0.780 -13.070 -5.346 1.00 94.81 94 HIS A CA 1
ATOM 695 C C . HIS A 1 94 ? 0.488 -12.430 -5.927 1.00 94.81 94 HIS A C 1
ATOM 697 O O . HIS A 1 94 ? 1.170 -13.017 -6.766 1.00 94.81 94 HIS A O 1
ATOM 703 N N . TRP A 1 95 ? 0.798 -11.191 -5.537 1.00 95.00 95 TRP A N 1
ATOM 704 C CA . TRP A 1 95 ? 2.013 -10.515 -5.989 1.00 95.00 95 TRP A CA 1
ATOM 705 C C . TRP A 1 95 ? 3.258 -11.083 -5.321 1.00 95.00 95 TRP A C 1
ATOM 707 O O . TRP A 1 95 ? 4.277 -11.224 -5.989 1.00 95.00 95 TRP A O 1
ATOM 717 N N . LEU A 1 96 ? 3.179 -11.441 -4.042 1.00 95.06 96 LEU A N 1
ATOM 718 C CA . LEU A 1 96 ? 4.300 -12.042 -3.326 1.00 95.06 96 LEU A CA 1
ATOM 719 C C . LEU A 1 96 ? 4.604 -13.462 -3.794 1.00 95.06 96 LEU A C 1
ATOM 721 O O . LEU A 1 96 ? 5.774 -13.810 -3.910 1.00 95.06 96 LEU A O 1
ATOM 725 N N . GLU A 1 97 ? 3.586 -14.248 -4.148 1.00 95.69 97 GLU A N 1
ATOM 726 C CA . GLU A 1 97 ? 3.789 -15.529 -4.840 1.00 95.69 97 GLU A CA 1
ATOM 727 C C . GLU A 1 97 ? 4.560 -15.331 -6.147 1.00 95.69 97 GLU A C 1
ATOM 729 O O . GLU A 1 97 ? 5.521 -16.031 -6.433 1.00 95.69 97 GLU A O 1
ATOM 734 N N . GLN A 1 98 ? 4.190 -14.314 -6.921 1.00 94.56 98 GLN A N 1
ATOM 735 C CA . GLN A 1 98 ? 4.850 -13.986 -8.182 1.00 94.56 98 GLN A CA 1
ATOM 736 C C . GLN A 1 98 ? 6.269 -13.419 -8.047 1.00 94.56 98 GLN A C 1
ATOM 738 O O . GLN A 1 98 ? 6.961 -13.312 -9.062 1.00 94.56 98 GLN A O 1
ATOM 743 N N . LEU A 1 99 ? 6.643 -12.970 -6.851 1.00 94.56 99 LEU A N 1
ATOM 744 C CA . LEU A 1 99 ? 7.968 -12.462 -6.498 1.00 94.56 99 LEU A CA 1
ATOM 745 C C . LEU A 1 99 ? 8.778 -13.503 -5.706 1.00 94.56 99 LEU A C 1
ATOM 747 O O . LEU A 1 99 ? 9.843 -13.166 -5.192 1.00 94.56 99 LEU A O 1
ATOM 751 N N . ASP A 1 100 ? 8.267 -14.736 -5.600 1.00 95.31 100 ASP A N 1
ATOM 752 C CA . ASP A 1 100 ? 8.867 -15.854 -4.869 1.00 95.31 100 ASP A CA 1
ATOM 753 C C . ASP A 1 100 ? 9.159 -15.532 -3.391 1.00 95.31 100 ASP A C 1
ATOM 755 O O . ASP A 1 100 ? 10.158 -15.968 -2.813 1.00 95.31 100 ASP A O 1
ATOM 759 N N . CYS A 1 101 ? 8.286 -14.741 -2.757 1.00 95.50 101 CYS A N 1
ATOM 760 C CA . CYS A 1 101 ? 8.468 -14.302 -1.374 1.00 95.50 101 CYS A CA 1
ATOM 761 C C . CYS A 1 101 ? 7.176 -14.224 -0.521 1.00 95.50 101 CYS A C 1
ATOM 763 O O . CYS A 1 101 ? 6.979 -13.258 0.228 1.00 95.50 101 CYS A O 1
ATOM 765 N N . PRO A 1 102 ? 6.293 -15.245 -0.563 1.00 94.06 102 PRO A N 1
ATOM 766 C CA . PRO A 1 102 ? 5.017 -15.245 0.165 1.00 94.06 102 PRO A CA 1
ATOM 767 C C . PRO A 1 102 ? 5.174 -15.100 1.687 1.00 94.06 102 PRO A C 1
ATOM 769 O O . PRO A 1 102 ? 4.290 -14.566 2.353 1.00 94.06 102 PRO A O 1
ATOM 772 N N . GLN A 1 103 ? 6.312 -15.519 2.247 1.00 93.56 103 GLN A N 1
ATOM 773 C CA . GLN A 1 103 ? 6.606 -15.455 3.680 1.00 93.56 103 GLN A CA 1
ATOM 774 C C . GLN A 1 103 ? 6.694 -14.033 4.250 1.00 93.56 103 GLN A C 1
ATOM 776 O O . GLN A 1 103 ? 6.737 -13.877 5.464 1.00 93.56 103 GLN A O 1
ATOM 781 N N . HIS A 1 104 ? 6.759 -12.999 3.406 1.00 90.94 104 HIS A N 1
ATOM 782 C CA . HIS A 1 104 ? 6.881 -11.606 3.847 1.00 90.94 104 HIS A CA 1
ATOM 783 C C . HIS A 1 104 ? 5.536 -10.908 4.094 1.00 90.94 104 HIS A C 1
ATOM 785 O O . HIS A 1 104 ? 5.508 -9.694 4.294 1.00 90.94 104 HIS A O 1
ATOM 791 N N . TYR A 1 105 ? 4.422 -11.646 4.096 1.00 92.81 105 TYR A N 1
ATOM 792 C CA . TYR A 1 105 ? 3.104 -11.108 4.415 1.00 92.81 105 TY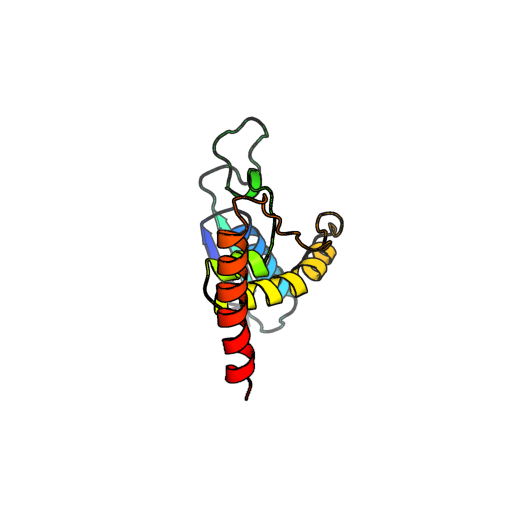R A CA 1
ATOM 793 C C . TYR A 1 105 ? 2.341 -11.983 5.400 1.00 92.81 105 TYR A C 1
ATOM 795 O O . TYR A 1 105 ? 2.268 -13.203 5.265 1.00 92.81 105 TYR A O 1
ATOM 803 N N . HIS A 1 106 ? 1.738 -11.325 6.387 1.00 91.69 106 HIS A N 1
ATOM 804 C CA . HIS A 1 106 ? 0.984 -11.965 7.452 1.00 91.69 106 HIS A CA 1
ATOM 805 C C . HIS A 1 106 ? -0.332 -11.222 7.663 1.00 91.69 106 HIS A C 1
ATOM 807 O O . HIS A 1 106 ? -0.343 -10.019 7.915 1.00 91.69 106 HIS A O 1
ATOM 813 N N . GLN A 1 107 ? -1.445 -11.952 7.601 1.00 90.62 107 GLN A N 1
ATOM 814 C CA . GLN A 1 107 ? -2.785 -11.400 7.785 1.00 90.62 107 GLN A CA 1
ATOM 815 C C . GLN A 1 107 ? -3.430 -11.983 9.048 1.00 90.62 107 GLN A C 1
ATOM 817 O O . GLN A 1 107 ? -4.297 -12.848 8.986 1.00 90.62 107 GLN A O 1
ATOM 822 N N . GLN A 1 108 ? -2.977 -11.510 10.211 1.00 91.50 108 GLN A N 1
ATOM 823 C CA . GLN A 1 108 ? -3.470 -11.947 11.528 1.00 91.50 108 GLN A CA 1
ATOM 824 C C . GLN A 1 108 ? -4.501 -10.983 12.143 1.00 91.50 108 GLN A C 1
ATOM 826 O O . GLN A 1 108 ? -4.965 -11.195 13.260 1.00 91.50 108 GLN A O 1
ATOM 831 N N . GLY A 1 109 ? -4.879 -9.938 11.403 1.00 91.44 109 GLY A N 1
ATOM 83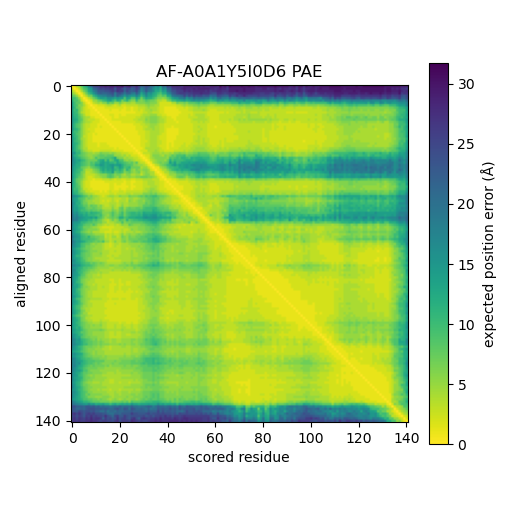2 C CA . GLY A 1 109 ? -5.751 -8.872 11.886 1.00 91.44 109 GLY A CA 1
ATOM 833 C C . GLY A 1 109 ? -5.010 -7.827 12.722 1.00 91.44 109 GLY A C 1
ATOM 834 O O . GLY A 1 109 ? -3.786 -7.845 12.847 1.00 91.44 109 GLY A O 1
ATOM 835 N N . SER A 1 110 ? -5.771 -6.885 13.275 1.00 93.38 110 SER A N 1
ATOM 836 C CA . SER A 1 110 ? -5.264 -5.790 14.106 1.00 93.38 110 SER A CA 1
ATOM 837 C C . SER A 1 110 ? -6.128 -5.659 15.356 1.00 93.38 110 SER A C 1
ATOM 839 O O . SER A 1 110 ? -7.345 -5.829 15.286 1.00 93.38 110 SER A O 1
ATOM 841 N N . LEU A 1 111 ? -5.504 -5.356 16.495 1.00 94.88 111 LEU A N 1
ATOM 842 C CA . LEU A 1 111 ? -6.185 -5.168 17.774 1.00 94.88 111 LEU A CA 1
ATOM 843 C C . LEU A 1 111 ? -6.064 -3.708 18.210 1.00 94.88 111 LEU A C 1
ATOM 845 O O . LEU A 1 111 ? -4.9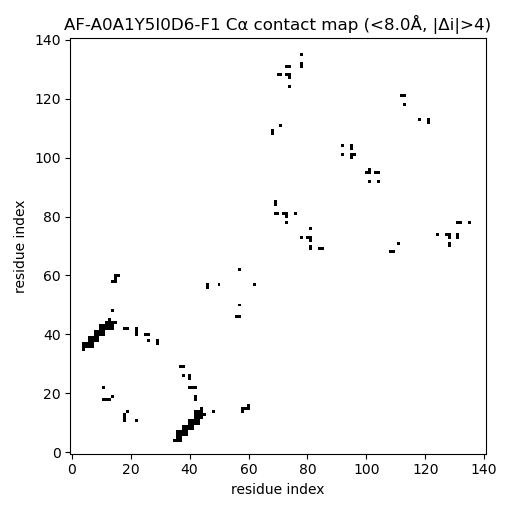58 -3.210 18.406 1.00 94.88 111 LEU A O 1
ATOM 849 N N . VAL A 1 112 ? -7.204 -3.043 18.385 1.00 94.31 112 VAL A N 1
ATOM 850 C CA . VAL A 1 112 ? -7.277 -1.706 18.987 1.00 94.31 112 VAL A CA 1
ATOM 851 C C . VAL A 1 112 ? -7.627 -1.872 20.461 1.00 94.31 112 VAL A C 1
ATOM 853 O O . VAL A 1 112 ? -8.610 -2.532 20.797 1.00 94.31 112 VAL A O 1
ATOM 856 N N . LEU A 1 113 ? -6.815 -1.285 21.334 1.00 94.94 113 LEU A N 1
ATOM 857 C CA . LEU A 1 113 ? -6.962 -1.345 22.786 1.00 94.94 113 LEU A CA 1
ATOM 858 C C . LEU A 1 113 ? -6.847 0.056 23.389 1.00 94.94 113 LEU A C 1
ATOM 860 O O . LEU A 1 113 ? -6.151 0.908 22.845 1.00 94.94 113 LEU A O 1
ATOM 864 N N . ALA A 1 114 ? -7.531 0.273 24.509 1.00 97.25 114 ALA A N 1
ATOM 865 C CA . ALA A 1 114 ? -7.545 1.539 25.231 1.00 97.25 114 ALA A CA 1
ATOM 866 C C . ALA A 1 114 ? -7.356 1.289 26.728 1.00 97.25 114 ALA A C 1
ATOM 868 O O . ALA A 1 114 ? -7.901 0.326 27.277 1.00 97.25 114 ALA A O 1
ATOM 869 N N . HIS A 1 115 ? -6.596 2.159 27.392 1.00 97.44 115 HIS A N 1
ATOM 870 C CA . HIS A 1 115 ? -6.533 2.177 28.850 1.00 97.44 115 HIS A CA 1
ATOM 871 C C . HIS A 1 115 ? -7.885 2.668 29.413 1.00 97.44 115 HIS A C 1
ATOM 873 O O . HIS A 1 115 ? -8.596 3.390 28.713 1.00 97.44 115 HIS A O 1
ATOM 879 N N . PRO A 1 116 ? -8.271 2.348 30.667 1.00 97.38 116 PRO A N 1
ATOM 880 C CA . PRO A 1 116 ? -9.528 2.832 31.251 1.00 97.38 116 PRO A CA 1
ATOM 881 C C . PRO A 1 116 ? -9.788 4.344 31.131 1.00 97.38 116 PRO A C 1
ATOM 883 O O . PRO A 1 116 ? -10.941 4.754 31.020 1.00 97.38 116 PRO A O 1
ATOM 886 N N . ASN A 1 117 ? -8.735 5.166 31.103 1.00 97.75 117 ASN A N 1
ATOM 887 C CA . ASN A 1 117 ? -8.854 6.620 30.942 1.00 97.75 117 ASN A CA 1
ATOM 888 C C . ASN A 1 117 ? -9.142 7.059 29.491 1.00 97.75 117 ASN A C 1
ATOM 890 O O . ASN A 1 117 ? -9.674 8.146 29.293 1.00 97.75 117 ASN A O 1
ATOM 894 N N . ASP A 1 118 ? -8.872 6.204 28.501 1.00 97.56 118 ASP A N 1
ATOM 895 C CA . ASP A 1 118 ? -8.990 6.510 27.066 1.00 97.56 118 ASP A CA 1
ATOM 896 C C . ASP A 1 118 ? -10.267 5.902 26.454 1.00 97.56 118 ASP A C 1
ATOM 898 O O . ASP A 1 118 ? -10.481 5.922 25.241 1.00 97.56 118 ASP A O 1
ATOM 902 N N . ILE A 1 119 ? -11.163 5.355 27.286 1.00 97.56 119 ILE A N 1
ATOM 903 C CA . ILE A 1 119 ? -12.422 4.744 26.831 1.00 97.56 119 ILE A CA 1
ATOM 904 C C . ILE A 1 119 ? -13.282 5.742 26.044 1.00 97.56 119 ILE A C 1
ATOM 906 O O . ILE A 1 119 ? -13.949 5.348 25.088 1.00 97.56 119 ILE A O 1
ATOM 910 N N . GLY A 1 120 ? -13.242 7.031 26.397 1.00 97.88 120 GLY A N 1
ATOM 911 C CA . GLY A 1 120 ? -13.928 8.078 25.637 1.00 97.88 120 GLY A CA 1
ATOM 912 C C . GLY A 1 120 ? -13.423 8.191 24.192 1.00 97.88 120 GLY A C 1
ATOM 913 O O . GLY A 1 120 ? -14.233 8.294 23.268 1.00 97.88 120 GLY A O 1
ATOM 914 N N . GLU A 1 121 ? -12.106 8.096 23.984 1.00 97.06 121 GLU A N 1
ATOM 915 C CA . GLU A 1 121 ? -11.489 8.108 22.652 1.00 97.06 121 GLU A CA 1
ATOM 916 C C . GLU A 1 121 ? -11.818 6.832 21.877 1.00 97.06 121 GLU A C 1
ATOM 918 O O . GLU A 1 121 ? -12.183 6.905 20.706 1.00 97.06 121 GLU A O 1
ATOM 923 N N . LEU A 1 122 ? -11.798 5.666 22.535 1.00 97.19 122 LEU A N 1
ATOM 924 C CA . LEU A 1 122 ? -12.194 4.404 21.904 1.00 97.19 122 LEU A CA 1
ATOM 925 C C . LEU A 1 122 ? -13.655 4.431 21.432 1.00 97.19 122 LEU A C 1
ATOM 927 O O . LEU A 1 122 ? -13.969 3.959 20.339 1.00 97.19 122 LEU A O 1
ATOM 931 N N . GLN A 1 123 ? -14.558 5.004 22.230 1.00 97.44 123 GLN A N 1
ATOM 932 C CA . GLN A 1 123 ? -15.958 5.174 21.839 1.00 97.44 123 GLN A CA 1
ATOM 933 C C . GLN A 1 123 ? -16.109 6.138 20.658 1.00 97.44 123 GLN A C 1
ATOM 935 O O . GLN A 1 123 ? -16.930 5.895 19.774 1.00 97.44 123 GLN A O 1
ATOM 940 N N . GLN A 1 124 ? -15.332 7.226 20.628 1.00 96.94 124 GLN A N 1
ATOM 941 C CA . GLN A 1 124 ? -15.321 8.151 19.495 1.00 96.94 124 GLN A CA 1
ATOM 942 C C . GLN A 1 124 ? -14.809 7.460 18.227 1.00 96.94 124 GLN A C 1
ATOM 944 O O . GLN A 1 124 ? -15.495 7.483 17.208 1.00 96.94 124 GLN A O 1
ATOM 949 N N . PHE A 1 125 ? -13.689 6.744 18.326 1.00 96.75 125 PHE A N 1
ATOM 950 C CA . PHE A 1 125 ? -13.135 5.926 17.250 1.00 96.75 125 PHE A CA 1
ATOM 951 C C . PHE A 1 125 ? -14.178 4.950 16.682 1.00 96.75 125 PHE A C 1
ATOM 953 O O . PHE A 1 125 ? -14.362 4.872 15.468 1.00 96.75 125 PHE A O 1
ATOM 960 N N . GLN A 1 126 ? -14.913 4.238 17.546 1.00 95.88 126 GLN A N 1
ATOM 961 C CA . GLN A 1 126 ? -15.977 3.321 17.121 1.00 95.88 126 GLN A CA 1
ATOM 962 C C . GLN A 1 126 ? -17.124 4.040 16.399 1.00 95.88 126 GLN A C 1
ATOM 964 O O . GLN A 1 126 ? -17.622 3.531 15.394 1.00 95.88 126 GLN A O 1
ATOM 969 N N . ARG A 1 127 ? -17.552 5.215 16.885 1.00 95.88 127 ARG A N 1
ATOM 970 C CA . ARG A 1 127 ? -18.594 6.017 16.222 1.00 95.88 1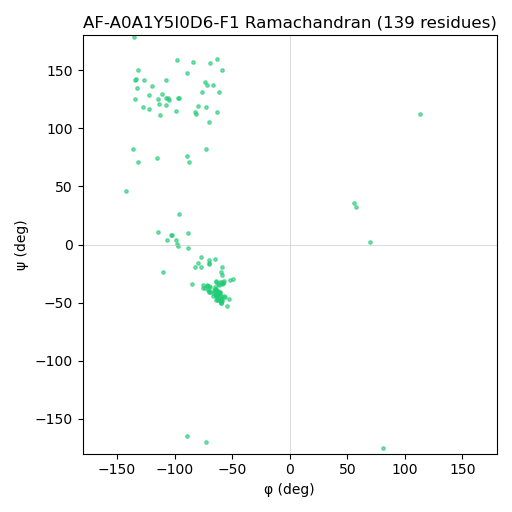27 ARG A CA 1
ATOM 971 C C . ARG A 1 127 ? -18.158 6.456 14.828 1.00 95.88 127 ARG A C 1
ATOM 973 O O . ARG A 1 127 ? -18.918 6.264 13.881 1.00 95.88 127 ARG A O 1
ATOM 980 N N . ASP A 1 128 ? -16.944 6.983 14.702 1.00 95.38 128 ASP A N 1
ATOM 981 C CA . ASP A 1 128 ? -16.409 7.467 13.427 1.00 95.38 128 ASP A CA 1
ATOM 982 C C . ASP A 1 128 ? -16.257 6.330 12.416 1.00 95.38 128 ASP A C 1
ATOM 984 O O . ASP A 1 128 ? -16.669 6.458 11.258 1.00 95.38 128 ASP A O 1
ATOM 988 N N . LEU A 1 129 ? -15.740 5.185 12.869 1.00 94.88 129 LEU A N 1
ATOM 989 C CA . LEU A 1 129 ? -15.621 3.985 12.052 1.00 94.88 129 LEU A CA 1
ATOM 990 C C . LEU A 1 129 ? -16.990 3.510 11.545 1.00 94.88 129 LEU A C 1
ATOM 992 O O . LEU A 1 129 ? -17.168 3.303 10.344 1.00 94.88 129 LEU A O 1
ATOM 996 N N . ASN A 1 130 ? -17.974 3.382 12.438 1.00 94.00 130 ASN A N 1
ATOM 997 C CA . ASN A 1 130 ? -19.322 2.940 12.080 1.00 94.00 130 ASN A CA 1
ATOM 998 C C . ASN A 1 130 ? -20.004 3.909 11.113 1.00 94.00 130 ASN A C 1
ATOM 1000 O O . ASN A 1 130 ? -20.633 3.473 10.149 1.00 94.00 130 ASN A O 1
ATOM 1004 N N . HIS A 1 131 ? -19.848 5.215 11.331 1.00 93.50 131 HIS A N 1
ATOM 1005 C CA . HIS A 1 131 ? -20.391 6.232 10.441 1.00 93.50 131 HIS A CA 1
ATOM 1006 C C . HIS A 1 131 ? -19.821 6.083 9.023 1.00 93.50 131 HIS A C 1
ATOM 1008 O O . HIS A 1 131 ? -20.583 5.951 8.062 1.00 93.50 131 HIS A O 1
ATOM 1014 N N . LYS A 1 132 ? -18.492 5.993 8.882 1.00 91.75 132 LYS A N 1
ATOM 1015 C CA . LYS A 1 132 ? -17.838 5.832 7.572 1.00 91.75 132 LYS A CA 1
ATOM 1016 C C . LYS A 1 132 ? -18.183 4.506 6.889 1.00 91.75 132 LYS A C 1
ATOM 1018 O O . LYS A 1 132 ? -18.378 4.476 5.676 1.00 91.75 132 LYS A O 1
ATOM 1023 N N . LEU A 1 133 ? -18.323 3.419 7.649 1.00 89.69 133 LEU A N 1
ATOM 1024 C CA . LEU A 1 133 ? -18.731 2.120 7.105 1.00 89.69 133 LEU A CA 1
ATOM 1025 C C . LEU A 1 133 ? -20.210 2.082 6.698 1.00 89.69 133 LEU A C 1
ATOM 1027 O O . LEU A 1 133 ? -20.541 1.449 5.699 1.00 89.69 133 LEU A O 1
ATOM 1031 N N . SER A 1 134 ? -21.101 2.767 7.418 1.00 84.19 134 SER A N 1
ATOM 1032 C CA . SER A 1 134 ? -22.533 2.810 7.080 1.00 84.19 134 SER A CA 1
ATOM 1033 C C . SER A 1 134 ? -22.801 3.482 5.729 1.00 84.19 134 SER A C 1
ATOM 1035 O O . SER A 1 134 ? -23.674 3.042 4.981 1.00 84.19 134 SER A O 1
ATOM 1037 N N . TYR A 1 135 ? -21.973 4.462 5.350 1.00 67.50 135 TYR A N 1
ATOM 1038 C CA . TYR A 1 135 ? -22.015 5.093 4.030 1.00 67.50 135 TYR A CA 1
ATOM 1039 C C . TYR A 1 135 ? -21.811 4.074 2.892 1.00 67.50 135 TYR A C 1
ATOM 1041 O O . TYR A 1 135 ? -22.427 4.184 1.836 1.00 67.50 135 TYR A O 1
ATOM 1049 N N . LYS A 1 136 ? -21.011 3.022 3.128 1.00 61.16 136 LYS A N 1
ATOM 1050 C CA . LYS A 1 136 ? -20.788 1.926 2.171 1.00 61.16 136 LYS A CA 1
ATOM 1051 C C . LYS A 1 136 ? -22.055 1.106 1.906 1.00 61.16 136 LYS A C 1
ATOM 1053 O O . LYS A 1 136 ? -22.265 0.693 0.773 1.00 61.16 136 LYS A O 1
ATOM 1058 N N . LEU A 1 137 ? -22.874 0.852 2.930 1.00 57.97 137 LEU A N 1
ATOM 1059 C CA . LEU A 1 137 ? -24.104 0.060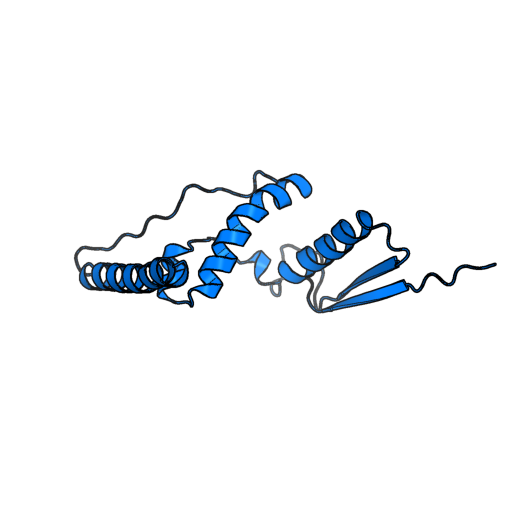 2.790 1.00 57.97 137 LEU A CA 1
ATOM 1060 C C . LEU A 1 137 ? -25.165 0.811 1.977 1.00 57.97 137 LEU A C 1
ATOM 1062 O O . LEU A 1 137 ? -25.844 0.200 1.161 1.00 57.97 137 LEU A O 1
ATOM 1066 N N . ASN A 1 138 ? -25.248 2.131 2.148 1.00 54.12 138 ASN A N 1
ATOM 1067 C CA . ASN A 1 138 ? -26.232 2.967 1.457 1.00 54.12 138 ASN A CA 1
ATOM 1068 C C . ASN A 1 138 ? -25.809 3.362 0.028 1.00 54.12 138 ASN A C 1
ATOM 1070 O O . ASN A 1 138 ? -26.656 3.747 -0.766 1.00 54.12 138 ASN A O 1
ATOM 1074 N N . ALA A 1 139 ? -24.517 3.283 -0.309 1.00 56.44 139 ALA A N 1
ATOM 1075 C CA . ALA A 1 139 ? -24.000 3.578 -1.652 1.00 56.44 139 ALA A CA 1
ATOM 1076 C C . ALA A 1 139 ? -23.998 2.359 -2.603 1.00 56.44 139 ALA A C 1
ATOM 1078 O O . ALA A 1 139 ? -23.594 2.482 -3.757 1.00 56.44 139 ALA A O 1
ATOM 1079 N N . GLN A 1 140 ? -24.399 1.177 -2.119 1.00 47.50 140 GLN A N 1
ATOM 1080 C CA . GLN A 1 140 ? -24.503 -0.067 -2.900 1.00 47.50 140 GLN A CA 1
ATOM 1081 C C . GLN A 1 140 ? -25.958 -0.480 -3.207 1.00 47.50 140 GLN A C 1
ATOM 1083 O O . GLN A 1 140 ? -26.170 -1.542 -3.794 1.00 47.50 140 GLN A O 1
ATOM 1088 N N . THR A 1 141 ? -26.935 0.348 -2.827 1.00 38.53 141 THR A N 1
ATOM 1089 C CA . THR A 1 141 ? -28.363 0.249 -3.186 1.00 38.53 141 THR A CA 1
ATOM 1090 C C . THR A 1 141 ? -28.728 1.328 -4.185 1.00 38.53 141 THR A C 1
ATOM 1092 O O . THR A 1 141 ? -29.445 1.007 -5.156 1.00 38.53 141 THR A O 1
#

pLDDT: mean 87.64, std 12.65, range [38.25, 97.88]